Protein AF-A0A1G9GKC5-F1 (afdb_monomer)

Secondary structure (DSSP, 8-state):
-EESSSS--PPPPPTTS--BHHHHHHTTT---TTTEEEEEEEEEEE---GGGTT-EEEEEE-TTSGGGHHHHTT-B--TT-EEEEEEP---THHHHHHHHHHHHHHHHHHHHTT-

Sequence (115 aa):
MTGEVTKQRRFVLPYNQRASLADAIYSDAGIPTITGNIRKIYVLRSSQDPREFGAVTAWQLDAKNAASFTLATRFELRPDDVIFVSEQVITQWNRIISQITPGLLNSTINALARF

Structure (mmCIF, N/CA/C/O backbone):
data_AF-A0A1G9GKC5-F1
#
_entry.id   AF-A0A1G9GKC5-F1
#
loop_
_atom_site.group_PDB
_atom_site.id
_atom_site.type_symbol
_atom_site.label_atom_id
_atom_site.label_alt_id
_atom_site.label_comp_id
_atom_site.label_asym_id
_atom_site.label_entity_id
_atom_site.label_seq_id
_atom_site.pdbx_PDB_ins_code
_atom_site.Cartn_x
_atom_site.Cartn_y
_atom_site.Cartn_z
_atom_site.occupancy
_atom_site.B_iso_or_equiv
_atom_site.auth_seq_id
_atom_site.auth_comp_id
_atom_site.auth_asym_id
_atom_site.auth_atom_id
_atom_site.pdbx_PDB_model_num
ATOM 1 N N . MET A 1 1 ? 4.769 0.014 7.221 1.00 90.88 1 MET A N 1
ATOM 2 C CA . MET A 1 1 ? 5.076 -0.141 5.788 1.00 90.88 1 MET A CA 1
ATOM 3 C C . MET A 1 1 ? 6.345 -0.953 5.655 1.00 90.88 1 MET A C 1
ATOM 5 O O . MET A 1 1 ? 7.314 -0.650 6.346 1.00 90.88 1 MET A O 1
ATOM 9 N N . THR A 1 2 ? 6.322 -1.989 4.824 1.00 93.75 2 THR A N 1
ATOM 10 C CA . THR A 1 2 ? 7.450 -2.906 4.611 1.00 93.75 2 THR A CA 1
ATOM 11 C C . THR A 1 2 ? 7.460 -3.436 3.168 1.00 93.75 2 THR A C 1
ATOM 13 O O . THR A 1 2 ? 6.532 -3.163 2.401 1.00 93.75 2 THR A O 1
ATOM 16 N N . GLY A 1 3 ? 8.514 -4.161 2.791 1.00 92.50 3 GLY A N 1
ATOM 17 C CA . GLY A 1 3 ? 8.777 -4.610 1.423 1.00 92.50 3 GLY A CA 1
ATOM 18 C C . GLY A 1 3 ? 9.488 -3.548 0.581 1.00 92.50 3 GLY A C 1
ATOM 19 O O . GLY A 1 3 ? 10.262 -2.745 1.109 1.00 92.50 3 GLY A O 1
ATOM 20 N N . GLU A 1 4 ? 9.199 -3.535 -0.722 1.00 90.75 4 GLU A N 1
ATOM 21 C CA . GLU A 1 4 ? 9.794 -2.615 -1.701 1.00 90.75 4 GLU A CA 1
ATOM 22 C C . GLU A 1 4 ? 9.137 -1.231 -1.649 1.00 90.75 4 GLU A C 1
ATOM 24 O O . GLU A 1 4 ? 8.338 -0.837 -2.501 1.00 90.75 4 GLU A O 1
ATOM 29 N N . VAL A 1 5 ? 9.472 -0.488 -0.599 1.00 90.12 5 VAL A N 1
ATOM 30 C CA . VAL A 1 5 ? 9.090 0.910 -0.388 1.00 90.12 5 VAL A CA 1
ATOM 31 C C . VAL A 1 5 ? 10.339 1.748 -0.147 1.00 90.12 5 VAL A C 1
ATOM 33 O O . VAL A 1 5 ? 11.338 1.247 0.365 1.00 90.12 5 VAL A O 1
ATOM 36 N N . THR A 1 6 ? 10.281 3.041 -0.464 1.00 89.44 6 THR A N 1
ATOM 37 C CA . THR A 1 6 ? 11.444 3.935 -0.322 1.00 89.44 6 THR A CA 1
ATOM 38 C C . THR A 1 6 ? 11.950 4.014 1.123 1.00 89.44 6 THR A C 1
ATOM 40 O O . THR A 1 6 ? 13.156 4.073 1.359 1.00 89.44 6 THR A O 1
ATOM 43 N N . LYS A 1 7 ? 11.040 3.994 2.107 1.00 91.19 7 LYS A N 1
ATOM 44 C CA . LYS A 1 7 ? 11.378 3.933 3.535 1.00 91.19 7 LYS A CA 1
ATOM 45 C C . LYS A 1 7 ? 10.480 2.936 4.256 1.00 91.19 7 LYS A C 1
ATOM 47 O O . LYS A 1 7 ? 9.260 3.084 4.270 1.00 91.19 7 LYS A O 1
ATOM 52 N N . GLN A 1 8 ? 11.086 1.945 4.906 1.00 92.50 8 GLN A N 1
ATOM 53 C CA . GLN A 1 8 ? 10.361 1.010 5.765 1.00 92.50 8 GLN A CA 1
ATOM 54 C C . GLN A 1 8 ? 10.221 1.597 7.168 1.00 92.50 8 GLN A C 1
ATOM 56 O O . GLN A 1 8 ? 11.208 1.797 7.875 1.00 92.50 8 GLN A O 1
ATOM 61 N N . ARG A 1 9 ? 8.987 1.906 7.565 1.00 93.31 9 ARG A N 1
ATOM 62 C CA . ARG A 1 9 ? 8.680 2.500 8.871 1.00 93.31 9 ARG A CA 1
ATOM 63 C C . ARG A 1 9 ? 7.221 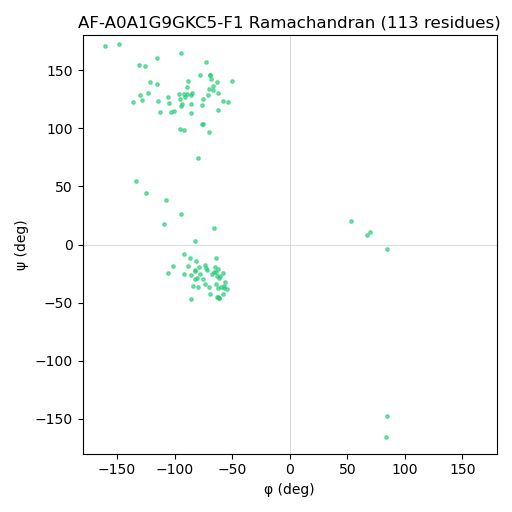2.308 9.258 1.00 93.31 9 ARG A C 1
ATOM 65 O O . ARG A 1 9 ? 6.381 1.904 8.447 1.00 93.31 9 ARG A O 1
ATOM 72 N N . ARG A 1 10 ? 6.904 2.644 10.507 1.00 92.25 10 ARG A N 1
ATOM 73 C CA . ARG A 1 10 ? 5.521 2.814 10.957 1.00 92.25 10 ARG A CA 1
ATOM 74 C C . ARG A 1 10 ? 4.936 4.087 10.341 1.00 92.25 10 ARG A C 1
ATOM 76 O O . ARG A 1 10 ? 5.540 5.153 10.459 1.00 92.25 10 ARG A O 1
ATOM 83 N N . PHE A 1 11 ? 3.766 3.954 9.723 1.00 93.81 11 PHE A N 1
ATOM 84 C CA . PHE A 1 11 ? 2.935 5.089 9.337 1.00 93.81 11 PHE A CA 1
ATOM 85 C C . PHE A 1 11 ? 2.060 5.471 10.534 1.00 93.81 11 PHE A C 1
ATOM 87 O O . PHE A 1 11 ? 1.446 4.599 11.154 1.00 93.81 11 PHE A O 1
ATOM 94 N N . VAL A 1 12 ? 2.069 6.747 10.912 1.00 93.62 12 VAL A N 1
ATOM 95 C CA . VAL A 1 12 ? 1.325 7.243 12.075 1.00 93.62 12 VAL A CA 1
ATOM 96 C C . VAL A 1 12 ? -0.013 7.773 11.587 1.00 93.62 12 VAL A C 1
ATOM 98 O O . VAL A 1 12 ? -0.048 8.703 10.787 1.00 93.62 12 VAL A O 1
ATOM 101 N N . LEU A 1 13 ? -1.105 7.180 12.070 1.00 94.38 13 LEU A N 1
ATOM 102 C CA . LEU A 1 13 ? -2.442 7.668 11.756 1.00 94.38 13 LEU A CA 1
ATOM 103 C C . LEU A 1 13 ? -2.650 9.053 12.392 1.00 94.38 13 LEU A C 1
ATOM 105 O O . LEU A 1 13 ? -2.321 9.232 13.570 1.00 94.38 13 LEU A O 1
ATOM 109 N N . PRO A 1 14 ? -3.179 10.030 11.639 1.00 94.00 14 PRO A N 1
ATOM 110 C CA . PRO A 1 14 ? -3.447 11.358 12.163 1.00 94.00 14 PRO A CA 1
ATOM 111 C C . PRO A 1 14 ? -4.585 11.309 13.190 1.00 94.00 14 PRO A C 1
ATOM 113 O O . PRO A 1 14 ? -5.558 10.569 13.048 1.00 94.00 14 PRO A O 1
ATOM 116 N N . TYR A 1 15 ? -4.469 12.107 14.250 1.00 92.06 15 TYR A N 1
ATOM 117 C CA . TYR A 1 15 ? -5.482 12.147 15.302 1.00 92.06 15 TYR A CA 1
ATOM 118 C C . TYR A 1 15 ? -6.775 12.803 14.798 1.00 92.06 15 TYR A C 1
ATOM 120 O O . TYR A 1 15 ? -6.724 13.864 14.177 1.00 92.0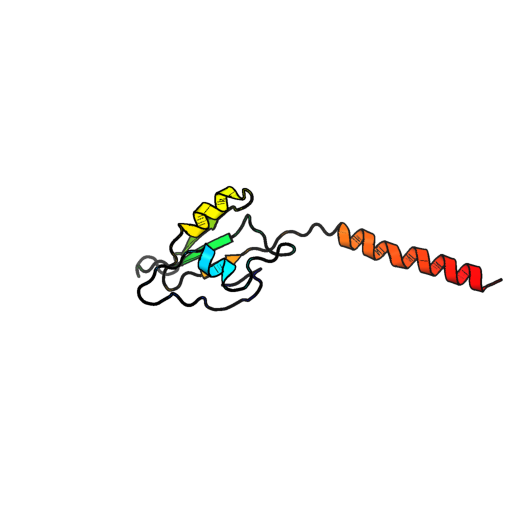6 15 TYR A O 1
ATOM 128 N N . ASN A 1 16 ? -7.930 12.188 15.082 1.00 90.44 16 ASN A N 1
ATOM 129 C CA . ASN A 1 16 ? -9.260 12.640 14.638 1.00 90.44 16 ASN A CA 1
ATOM 130 C C . ASN A 1 16 ? -9.398 12.876 13.122 1.00 90.44 16 ASN A C 1
ATOM 132 O O . ASN A 1 16 ? -10.306 13.579 12.678 1.00 90.44 16 ASN A O 1
ATOM 136 N N . GLN A 1 17 ? -8.520 12.283 12.317 1.00 92.00 17 GLN A N 1
ATOM 137 C CA . GLN A 1 17 ? -8.575 12.354 10.865 1.00 92.00 17 GLN A CA 1
ATOM 138 C C . GLN A 1 17 ? -8.440 10.950 10.291 1.00 92.00 17 GLN A C 1
ATOM 140 O O . GLN A 1 17 ? -7.871 10.049 10.907 1.00 92.00 17 GLN A O 1
ATOM 145 N N . ARG A 1 18 ? -8.985 10.764 9.094 1.00 94.06 18 ARG A N 1
ATOM 146 C CA . ARG A 1 18 ? -8.831 9.519 8.347 1.00 94.06 18 ARG A CA 1
ATOM 147 C C . ARG A 1 18 ? -7.563 9.615 7.517 1.00 94.06 18 ARG A C 1
ATOM 149 O O . ARG A 1 18 ? -7.291 10.669 6.950 1.00 94.06 18 ARG A O 1
ATOM 156 N N . ALA A 1 19 ? -6.824 8.517 7.434 1.00 96.69 19 ALA A N 1
ATOM 157 C CA . ALA A 1 19 ? -5.736 8.375 6.481 1.00 96.69 19 ALA A CA 1
ATOM 158 C C . ALA A 1 19 ? -6.076 7.276 5.484 1.00 96.69 19 ALA A C 1
ATOM 160 O O . ALA A 1 19 ? -6.592 6.216 5.846 1.00 96.69 19 ALA A O 1
ATOM 161 N N . SER A 1 20 ? -5.777 7.545 4.226 1.00 97.38 20 SER A N 1
ATOM 162 C CA . SER A 1 20 ? -5.944 6.612 3.130 1.00 97.38 20 SER A CA 1
ATOM 163 C C . SER A 1 20 ? -4.654 5.839 2.847 1.00 97.38 20 SER A C 1
ATOM 165 O O . SER A 1 20 ? -3.559 6.222 3.269 1.00 97.38 20 SER A O 1
ATOM 167 N N . LEU A 1 21 ? -4.765 4.750 2.085 1.00 96.62 21 LEU A N 1
ATOM 168 C CA . LEU A 1 21 ? -3.603 4.029 1.563 1.00 96.62 21 LEU A CA 1
ATOM 169 C C . LEU A 1 21 ? -2.696 4.953 0.732 1.00 96.62 21 LEU A C 1
ATOM 171 O O . LEU A 1 21 ? -1.474 4.823 0.793 1.00 96.62 21 LEU A O 1
ATOM 175 N N . ALA A 1 22 ? -3.275 5.898 -0.015 1.00 95.62 22 ALA A N 1
ATOM 176 C CA . ALA A 1 22 ? -2.505 6.887 -0.763 1.00 95.62 22 ALA A CA 1
ATOM 177 C C . ALA A 1 22 ? -1.667 7.778 0.167 1.00 95.62 22 ALA A C 1
ATOM 179 O O . ALA A 1 22 ? -0.475 7.950 -0.088 1.00 95.62 22 ALA A O 1
ATOM 180 N N . ASP A 1 23 ? -2.247 8.275 1.264 1.00 95.81 23 ASP A N 1
ATOM 181 C CA . ASP A 1 23 ? -1.530 9.129 2.223 1.00 95.81 23 ASP A CA 1
ATOM 182 C C . ASP A 1 23 ? -0.297 8.418 2.787 1.00 95.81 23 ASP A C 1
ATOM 184 O O . ASP A 1 23 ? 0.783 9.001 2.853 1.00 95.81 23 ASP A O 1
ATOM 188 N N . ALA A 1 24 ? -0.435 7.133 3.121 1.00 95.06 24 ALA A N 1
ATOM 189 C CA . ALA A 1 24 ? 0.679 6.337 3.620 1.00 95.06 24 ALA A CA 1
ATOM 190 C C . ALA A 1 24 ? 1.743 6.047 2.558 1.00 95.06 24 ALA A C 1
ATOM 192 O O . ALA A 1 24 ? 2.931 6.127 2.845 1.00 95.06 24 ALA A O 1
ATOM 193 N N . ILE A 1 25 ? 1.357 5.712 1.324 1.00 93.12 25 ILE A N 1
ATOM 194 C CA . ILE A 1 25 ? 2.334 5.445 0.258 1.00 93.12 25 ILE A CA 1
ATOM 195 C C . ILE A 1 25 ? 3.145 6.706 -0.053 1.00 93.12 25 ILE A C 1
ATOM 197 O O . ILE A 1 25 ? 4.370 6.643 -0.180 1.00 93.12 25 ILE A O 1
ATOM 201 N N . TYR A 1 26 ? 2.477 7.851 -0.175 1.00 91.88 26 TYR A N 1
ATOM 202 C CA . TYR A 1 26 ? 3.114 9.083 -0.627 1.00 91.88 26 TYR A CA 1
ATOM 203 C C . TYR A 1 26 ? 3.766 9.898 0.496 1.00 91.88 26 TYR A C 1
ATOM 205 O O . TYR A 1 26 ? 4.577 10.771 0.185 1.00 91.88 26 TYR A O 1
ATOM 213 N N . SER A 1 27 ? 3.525 9.583 1.778 1.00 90.81 27 SER A N 1
ATOM 214 C CA . SER A 1 27 ? 4.203 10.252 2.902 1.00 90.81 27 SER A CA 1
ATOM 215 C C . SER A 1 27 ? 5.724 10.091 2.882 1.00 90.81 27 SER A C 1
ATOM 217 O O . SER A 1 27 ? 6.440 10.949 3.393 1.00 90.81 27 SER A O 1
ATOM 219 N N . ASP A 1 28 ? 6.230 9.009 2.283 1.00 82.75 28 ASP A N 1
ATOM 220 C CA . ASP A 1 28 ? 7.657 8.677 2.239 1.00 82.75 28 ASP A CA 1
ATOM 221 C C . ASP A 1 28 ? 8.169 8.469 0.802 1.00 82.75 28 ASP A C 1
ATOM 223 O O . ASP A 1 28 ? 8.936 7.548 0.533 1.00 82.75 28 ASP A O 1
ATOM 227 N N . ALA A 1 29 ? 7.772 9.354 -0.118 1.00 86.81 29 ALA A N 1
ATOM 228 C CA . ALA A 1 29 ? 8.219 9.396 -1.520 1.00 86.81 29 ALA A CA 1
ATOM 229 C C . ALA A 1 29 ? 7.726 8.252 -2.432 1.00 86.81 29 ALA A C 1
ATOM 231 O O . ALA A 1 29 ? 8.157 8.156 -3.580 1.00 86.81 29 ALA A O 1
ATOM 232 N N . GLY A 1 30 ? 6.776 7.432 -1.977 1.00 90.88 30 GLY A N 1
ATOM 233 C CA . GLY A 1 30 ? 6.114 6.440 -2.820 1.00 90.88 30 GLY A CA 1
ATOM 234 C C . GLY A 1 30 ? 6.868 5.120 -2.979 1.00 90.88 30 GLY A C 1
ATOM 235 O O . GLY A 1 30 ? 7.795 4.781 -2.234 1.00 90.88 30 GLY A O 1
ATOM 236 N N . ILE A 1 31 ? 6.415 4.351 -3.971 1.00 92.31 31 ILE A N 1
ATOM 237 C CA . ILE A 1 31 ? 6.963 3.042 -4.332 1.00 92.31 31 ILE A CA 1
ATOM 238 C C . ILE A 1 31 ? 8.086 3.240 -5.361 1.00 92.31 31 ILE A C 1
ATOM 240 O O . ILE A 1 31 ? 7.848 3.904 -6.373 1.00 92.31 31 ILE A O 1
ATOM 244 N N . PRO A 1 32 ? 9.280 2.654 -5.158 1.00 91.00 32 PRO A N 1
ATOM 245 C CA . PRO A 1 32 ? 10.357 2.714 -6.137 1.00 91.00 32 PRO A CA 1
ATOM 246 C C . PRO A 1 32 ? 9.925 2.131 -7.489 1.00 91.00 32 PRO A C 1
ATOM 248 O O . PRO A 1 32 ? 9.554 0.964 -7.575 1.00 91.00 32 PRO A O 1
ATOM 251 N N . THR A 1 33 ? 10.036 2.909 -8.567 1.00 86.19 33 THR A N 1
ATOM 252 C CA . THR A 1 33 ? 9.596 2.498 -9.917 1.00 86.19 33 THR A CA 1
ATOM 253 C C . THR A 1 33 ? 10.368 1.295 -10.474 1.00 86.19 33 THR A C 1
ATOM 255 O O . THR A 1 33 ? 9.862 0.566 -11.325 1.00 86.19 33 THR A O 1
ATOM 258 N N . ILE A 1 34 ? 11.615 1.101 -10.029 1.00 86.00 34 ILE A N 1
ATOM 259 C CA . ILE A 1 34 ? 12.511 0.059 -10.552 1.00 86.00 34 ILE A CA 1
ATOM 260 C C . ILE A 1 34 ? 12.275 -1.279 -9.844 1.00 86.00 34 ILE A C 1
ATOM 262 O O . ILE A 1 34 ? 12.195 -2.312 -10.509 1.00 86.00 34 ILE A O 1
ATOM 266 N N . THR A 1 35 ? 12.193 -1.264 -8.512 1.00 88.94 35 THR A N 1
ATOM 267 C CA . THR A 1 35 ? 12.181 -2.482 -7.688 1.00 88.94 35 THR A CA 1
ATOM 268 C C . THR A 1 35 ? 10.806 -2.816 -7.118 1.00 88.94 35 THR A C 1
ATOM 270 O O . THR A 1 35 ? 10.542 -3.983 -6.857 1.00 88.94 35 THR A O 1
ATOM 273 N N . GLY A 1 36 ? 9.907 -1.842 -6.963 1.00 91.69 36 GLY A N 1
ATOM 274 C CA . GLY A 1 36 ? 8.583 -2.047 -6.382 1.00 91.69 36 GLY A CA 1
ATOM 275 C C . GLY A 1 36 ? 7.525 -2.431 -7.412 1.00 91.69 36 GLY A C 1
ATOM 276 O O . GLY A 1 36 ? 7.410 -1.829 -8.478 1.00 91.69 36 GLY A O 1
ATOM 277 N N . ASN A 1 37 ? 6.705 -3.430 -7.085 1.00 94.38 37 ASN A N 1
ATOM 278 C CA . ASN A 1 37 ? 5.649 -3.918 -7.965 1.00 94.38 37 ASN A CA 1
ATOM 279 C C . ASN A 1 37 ? 4.297 -3.270 -7.647 1.00 94.38 37 ASN A C 1
ATOM 281 O O . ASN A 1 37 ? 3.554 -3.727 -6.776 1.00 94.38 37 ASN A O 1
ATOM 285 N N . ILE A 1 38 ? 3.921 -2.259 -8.432 1.00 93.94 38 ILE A N 1
ATOM 286 C CA . ILE A 1 38 ? 2.644 -1.540 -8.281 1.00 93.94 38 ILE A CA 1
ATOM 287 C C . ILE A 1 38 ? 1.394 -2.410 -8.524 1.00 93.94 38 ILE A C 1
ATOM 289 O O . ILE A 1 38 ? 0.283 -1.995 -8.209 1.00 93.94 38 ILE A O 1
ATOM 293 N N . ARG A 1 39 ? 1.543 -3.626 -9.069 1.00 94.94 39 ARG A N 1
ATOM 294 C CA . ARG A 1 39 ? 0.436 -4.590 -9.249 1.00 94.94 39 ARG A CA 1
ATOM 295 C C . ARG A 1 39 ? 0.128 -5.367 -7.964 1.00 94.94 39 ARG A C 1
ATOM 297 O O . ARG A 1 39 ? -0.876 -6.073 -7.895 1.00 94.94 39 ARG A O 1
ATOM 304 N N . LYS A 1 40 ? 1.038 -5.313 -6.990 1.00 95.94 40 LYS A N 1
ATOM 305 C CA . LYS A 1 40 ? 1.085 -6.164 -5.797 1.00 95.94 40 LYS A CA 1
ATOM 306 C C . LYS A 1 40 ? 1.321 -5.318 -4.542 1.00 95.94 40 LYS A C 1
ATOM 308 O O . LYS A 1 40 ? 2.271 -5.538 -3.787 1.00 95.94 40 LYS A O 1
ATOM 313 N N . ILE A 1 41 ? 0.449 -4.333 -4.356 1.00 96.69 41 ILE A N 1
ATOM 314 C CA . ILE A 1 41 ? 0.373 -3.523 -3.142 1.00 96.69 41 ILE A CA 1
ATOM 315 C C . ILE A 1 41 ? -0.694 -4.154 -2.253 1.00 96.69 41 ILE A C 1
ATOM 317 O O . ILE A 1 41 ? -1.824 -4.336 -2.700 1.00 96.69 41 ILE A O 1
ATOM 321 N N . TYR A 1 42 ? -0.350 -4.482 -1.014 1.00 97.88 42 TYR A N 1
ATOM 322 C CA . TYR A 1 42 ? -1.253 -5.130 -0.073 1.00 97.88 42 TYR A CA 1
ATOM 323 C C . TYR A 1 42 ? -1.439 -4.291 1.178 1.00 97.88 42 TYR A C 1
ATOM 325 O O . TYR A 1 42 ? -0.477 -3.754 1.728 1.00 97.88 42 TYR A O 1
ATOM 333 N N . VAL A 1 43 ? -2.676 -4.257 1.661 1.00 97.94 43 VAL A N 1
ATOM 334 C CA . VAL A 1 43 ? -2.974 -3.942 3.056 1.00 97.94 43 VAL A CA 1
ATOM 335 C C . VAL A 1 43 ? -3.342 -5.245 3.743 1.00 97.94 43 VAL A C 1
ATOM 337 O O . VAL A 1 43 ? -4.264 -5.935 3.313 1.00 97.94 43 VAL A O 1
ATOM 340 N N . LEU A 1 44 ? -2.599 -5.594 4.783 1.00 97.62 44 LEU A N 1
ATOM 341 C CA . LEU A 1 44 ? -2.823 -6.773 5.604 1.00 97.62 44 LEU A CA 1
ATOM 342 C C . LEU A 1 44 ? -3.413 -6.316 6.935 1.00 97.62 44 LEU A C 1
ATOM 344 O O . LEU A 1 44 ? -2.832 -5.457 7.598 1.00 97.62 44 LEU A O 1
ATOM 348 N N . ARG A 1 45 ? -4.546 -6.895 7.330 1.00 96.94 45 ARG A N 1
ATOM 349 C CA . ARG A 1 45 ? -5.199 -6.614 8.614 1.00 96.94 45 ARG A CA 1
ATOM 350 C C . ARG A 1 45 ? -5.474 -7.914 9.334 1.00 96.94 45 ARG A C 1
ATOM 352 O O . ARG A 1 45 ? -6.139 -8.794 8.782 1.00 96.94 45 ARG A O 1
ATOM 359 N N . SER A 1 46 ? -4.974 -8.024 10.556 1.00 95.00 46 SER A N 1
ATOM 360 C CA . SER A 1 46 ? -5.312 -9.133 11.441 1.00 95.00 46 SER A CA 1
ATOM 361 C C . SER A 1 46 ? -6.769 -9.038 11.885 1.00 95.00 46 SER A C 1
ATOM 363 O O . SER A 1 46 ? -7.298 -7.940 12.091 1.00 95.00 46 SER A O 1
ATOM 365 N N . SER A 1 47 ? -7.416 -10.188 12.055 1.00 93.00 47 SER A N 1
ATOM 366 C CA . SER A 1 47 ? -8.719 -10.235 12.711 1.00 93.00 47 SER A CA 1
ATOM 367 C C . SER A 1 47 ? -8.587 -9.770 14.163 1.00 93.00 47 SER A C 1
ATOM 369 O O . SER A 1 47 ? -7.601 -10.068 14.839 1.00 93.00 47 SER A O 1
ATOM 371 N N . GLN A 1 48 ? -9.573 -9.002 14.624 1.00 89.31 48 GLN A N 1
ATOM 372 C CA . GLN A 1 48 ? -9.685 -8.591 16.026 1.00 89.31 48 GLN A CA 1
ATOM 373 C C . GLN A 1 48 ? -10.546 -9.568 16.835 1.00 89.31 48 GLN A C 1
ATOM 375 O O . GLN A 1 48 ? -10.619 -9.441 18.055 1.00 89.31 48 GLN A O 1
ATOM 380 N N . ASP A 1 49 ? -11.205 -10.528 16.176 1.00 91.31 49 ASP A N 1
ATOM 381 C CA . ASP A 1 49 ? -11.981 -11.561 16.854 1.00 91.31 49 ASP A CA 1
ATOM 382 C C . ASP A 1 49 ? -11.025 -12.604 17.461 1.00 91.31 49 ASP A C 1
ATOM 384 O O . ASP A 1 49 ? -10.291 -13.262 16.717 1.00 91.31 49 ASP A O 1
ATOM 388 N N . PRO A 1 50 ? -11.033 -12.815 18.791 1.00 88.00 50 PRO A N 1
ATOM 389 C CA . PRO A 1 50 ? -10.194 -13.826 19.433 1.00 88.00 50 PRO A CA 1
ATOM 390 C C . PRO A 1 50 ? -10.423 -15.250 18.906 1.00 88.00 50 PRO A C 1
ATOM 392 O O . PRO A 1 50 ? -9.533 -16.092 19.007 1.00 88.00 50 PRO A O 1
ATOM 395 N N . ARG A 1 51 ? -11.604 -15.535 18.342 1.00 92.19 51 ARG A N 1
ATOM 396 C CA . ARG A 1 51 ? -11.944 -16.839 17.750 1.00 92.19 51 ARG A CA 1
ATOM 397 C C . ARG A 1 51 ? -11.236 -17.082 16.418 1.00 92.19 51 ARG A C 1
ATOM 399 O O . ARG A 1 51 ? -11.096 -18.228 16.007 1.00 92.19 51 ARG A O 1
ATOM 406 N N . GLU A 1 52 ? -10.777 -16.020 15.765 1.00 90.06 52 GLU A N 1
ATOM 407 C CA . GLU A 1 52 ? -10.062 -16.043 14.489 1.00 90.06 52 GLU A CA 1
ATOM 408 C C . GLU A 1 52 ? -8.575 -15.723 14.687 1.00 90.06 52 GLU A C 1
ATOM 410 O O . GLU A 1 52 ? -7.955 -15.011 13.893 1.00 90.06 52 GLU A O 1
ATOM 415 N N . PHE A 1 53 ? -7.987 -16.217 15.779 1.00 87.19 53 PHE A N 1
ATOM 416 C CA . PHE A 1 53 ? -6.591 -15.949 16.099 1.00 87.19 53 PHE A CA 1
ATOM 417 C C . PHE A 1 53 ? -5.664 -16.314 14.926 1.00 87.19 53 PHE A C 1
ATOM 419 O O . PHE A 1 53 ? -5.646 -17.450 14.452 1.00 87.19 53 PHE A O 1
ATOM 426 N N . GLY A 1 54 ? -4.891 -15.330 14.459 1.00 88.38 54 GLY A N 1
ATOM 427 C CA . GLY A 1 54 ? -3.975 -15.473 13.325 1.00 88.38 54 GLY A CA 1
ATOM 428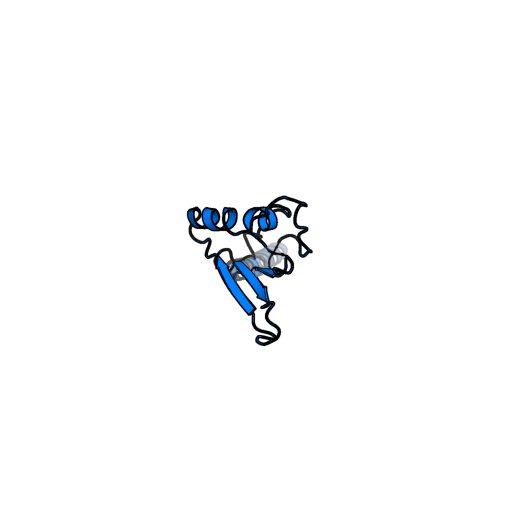 C C . GLY A 1 54 ? -4.610 -15.291 11.942 1.00 88.38 54 GLY A C 1
ATOM 429 O O . GLY A 1 54 ? -3.880 -15.279 10.951 1.00 88.38 54 GLY A O 1
ATOM 430 N N . ALA A 1 55 ? -5.929 -15.104 11.839 1.00 94.31 55 ALA A N 1
ATOM 431 C CA . ALA A 1 55 ? -6.567 -14.788 10.568 1.00 94.31 55 ALA A CA 1
ATOM 432 C C . ALA A 1 55 ? -6.142 -13.396 10.080 1.00 94.31 55 ALA A C 1
ATOM 434 O O . ALA A 1 55 ? -6.110 -12.424 10.841 1.00 94.31 55 ALA A O 1
ATOM 435 N N . VAL A 1 56 ? -5.834 -13.298 8.787 1.00 95.56 56 VAL A N 1
ATOM 436 C CA . VAL A 1 56 ? -5.425 -12.054 8.131 1.00 95.56 56 VAL A CA 1
ATOM 437 C C . VAL A 1 56 ? -6.257 -11.865 6.877 1.00 95.56 56 VAL A C 1
ATOM 439 O O . VAL A 1 56 ? -6.318 -12.742 6.018 1.00 95.56 56 VAL A O 1
ATOM 442 N N . THR A 1 57 ? -6.863 -10.689 6.746 1.00 97.00 57 THR A N 1
ATOM 443 C CA . THR A 1 57 ? -7.443 -10.252 5.478 1.00 97.00 57 THR A CA 1
ATOM 444 C C . THR A 1 57 ? -6.401 -9.455 4.705 1.00 97.00 57 THR A C 1
ATOM 446 O O . THR A 1 57 ? -5.799 -8.527 5.247 1.00 97.00 57 THR A O 1
ATOM 449 N N . ALA A 1 58 ? -6.196 -9.811 3.437 1.00 97.31 58 ALA A N 1
ATOM 450 C CA . ALA A 1 58 ? -5.297 -9.110 2.531 1.00 97.31 58 ALA A CA 1
ATOM 451 C C . ALA A 1 58 ? -6.102 -8.427 1.417 1.00 97.31 58 ALA A C 1
ATOM 453 O O . ALA A 1 58 ? -6.697 -9.101 0.577 1.00 97.31 58 ALA A O 1
ATOM 454 N N . TRP A 1 59 ? -6.100 -7.093 1.381 1.00 97.81 59 TRP A N 1
ATOM 455 C CA . TRP A 1 59 ? -6.628 -6.335 0.242 1.00 97.81 59 TRP A CA 1
ATOM 456 C C . TRP A 1 59 ? -5.494 -6.015 -0.714 1.00 97.81 59 TRP A C 1
ATOM 458 O O . TRP A 1 59 ? -4.534 -5.346 -0.333 1.00 97.81 59 TRP A O 1
ATOM 468 N N . GLN A 1 60 ? -5.619 -6.476 -1.954 1.00 97.62 60 GLN A N 1
ATOM 469 C CA . GLN A 1 60 ? -4.663 -6.183 -3.011 1.00 97.62 60 GLN A CA 1
ATOM 470 C C . GLN A 1 60 ? -5.144 -5.004 -3.856 1.00 97.62 60 GLN A C 1
ATOM 472 O O . GLN A 1 60 ? -6.256 -5.012 -4.382 1.00 97.62 60 GLN A O 1
ATOM 477 N N . LEU A 1 61 ? -4.262 -4.030 -4.055 1.00 96.88 61 LEU A N 1
ATOM 478 C CA . LEU A 1 61 ? -4.391 -3.005 -5.076 1.00 96.88 61 LEU A CA 1
ATOM 479 C C . LEU A 1 61 ? -3.505 -3.367 -6.278 1.00 96.88 61 LEU A C 1
ATOM 481 O O . LEU A 1 61 ? -2.276 -3.374 -6.177 1.00 96.88 61 LEU A O 1
ATOM 485 N N . ASP A 1 62 ? -4.135 -3.635 -7.426 1.00 96.12 62 ASP A N 1
ATOM 486 C CA . ASP A 1 62 ? -3.453 -3.697 -8.724 1.00 96.12 62 ASP A CA 1
ATOM 487 C C . ASP A 1 62 ? -3.504 -2.316 -9.391 1.00 96.12 62 ASP A C 1
ATOM 489 O O . ASP A 1 62 ? -4.504 -1.925 -10.004 1.00 96.12 62 ASP A O 1
ATOM 493 N N . ALA A 1 63 ? -2.406 -1.570 -9.264 1.00 92.88 63 ALA A N 1
ATOM 494 C CA . ALA A 1 63 ? -2.265 -0.232 -9.820 1.00 92.88 63 ALA A CA 1
ATOM 495 C C . ALA A 1 63 ? -1.591 -0.205 -11.205 1.00 92.88 63 ALA A C 1
ATOM 497 O O . ALA A 1 63 ? -1.009 0.806 -11.592 1.00 92.88 63 ALA A O 1
ATOM 498 N N . LYS A 1 64 ? -1.682 -1.290 -11.995 1.00 92.44 64 LYS A N 1
ATOM 499 C CA . LYS A 1 64 ? -1.235 -1.282 -13.407 1.00 92.44 64 LYS A CA 1
ATOM 500 C C . LYS A 1 64 ? -1.937 -0.201 -14.226 1.00 92.44 64 LYS A C 1
ATOM 502 O O . LYS A 1 64 ? -1.335 0.387 -15.118 1.00 92.44 64 LYS A O 1
ATOM 507 N N . ASN A 1 65 ? -3.222 0.019 -13.950 1.00 92.50 65 ASN A N 1
ATOM 508 C CA . ASN A 1 65 ? -3.966 1.142 -14.494 1.00 92.50 65 ASN A CA 1
ATOM 509 C C . ASN A 1 65 ? -3.845 2.320 -13.524 1.00 92.50 65 ASN A C 1
ATOM 511 O O . ASN A 1 65 ? -4.183 2.185 -12.349 1.00 92.50 65 ASN A O 1
ATOM 515 N N . ALA A 1 66 ? -3.424 3.481 -14.026 1.00 89.94 66 ALA A N 1
ATOM 516 C CA . ALA A 1 66 ? -3.317 4.694 -13.224 1.00 89.94 66 ALA A CA 1
ATOM 517 C C . ALA A 1 66 ? -4.649 5.074 -12.548 1.00 89.94 66 ALA A C 1
ATOM 519 O O . ALA A 1 66 ? -4.655 5.561 -11.421 1.00 89.94 66 ALA A O 1
ATOM 520 N N . ALA A 1 67 ? -5.788 4.779 -13.185 1.00 94.00 67 ALA A N 1
ATOM 521 C CA . ALA A 1 67 ? -7.105 5.008 -12.599 1.00 94.00 67 ALA A CA 1
ATOM 522 C C . ALA A 1 67 ? -7.332 4.198 -11.310 1.00 94.00 67 ALA A C 1
ATOM 524 O O . ALA A 1 67 ? -8.036 4.667 -10.416 1.00 94.00 67 ALA A O 1
ATOM 525 N N . SER A 1 68 ? -6.702 3.028 -11.155 1.00 93.38 68 SER A N 1
ATOM 526 C CA . SER A 1 68 ? -6.811 2.216 -9.938 1.00 93.38 68 SER A CA 1
ATOM 527 C C . SER A 1 68 ? -6.225 2.913 -8.709 1.00 93.38 68 SER A C 1
ATOM 529 O O . SER A 1 68 ? -6.660 2.624 -7.599 1.00 93.38 68 SER A O 1
ATOM 531 N N . PHE A 1 69 ? -5.303 3.875 -8.860 1.00 92.88 69 PHE A N 1
ATOM 532 C CA . PHE A 1 69 ? -4.809 4.656 -7.716 1.00 92.88 69 PHE A CA 1
ATOM 533 C C . PHE A 1 69 ? -5.916 5.468 -7.033 1.00 92.88 69 PHE A C 1
ATOM 535 O O . PHE A 1 69 ? -5.809 5.764 -5.846 1.00 92.88 69 PHE A O 1
ATOM 542 N N . THR A 1 70 ? -7.027 5.745 -7.722 1.00 95.69 70 THR A N 1
ATOM 543 C CA . THR A 1 70 ? -8.209 6.345 -7.083 1.00 95.69 70 THR A CA 1
ATOM 544 C C . THR A 1 70 ? -8.851 5.432 -6.031 1.00 95.69 70 THR A C 1
ATOM 546 O O . THR A 1 70 ? -9.562 5.918 -5.158 1.00 95.69 70 THR A O 1
ATOM 549 N N . LEU A 1 71 ? -8.589 4.120 -6.056 1.00 96.19 71 LEU A N 1
ATOM 550 C CA . LEU A 1 71 ? -8.983 3.209 -4.978 1.00 96.19 71 LEU A CA 1
ATOM 551 C C . LEU A 1 71 ? -8.101 3.401 -3.741 1.00 96.19 71 LEU A C 1
ATOM 553 O O . LEU A 1 71 ? -8.598 3.310 -2.622 1.00 96.19 71 LEU A O 1
ATOM 557 N N . ALA A 1 72 ? -6.816 3.727 -3.923 1.00 95.94 72 ALA A N 1
ATOM 558 C CA . ALA A 1 72 ? -5.896 3.978 -2.815 1.00 95.94 72 ALA A CA 1
ATOM 559 C C . ALA A 1 72 ? -6.305 5.208 -1.994 1.00 95.94 72 ALA A C 1
ATOM 561 O O . ALA A 1 72 ? -6.150 5.204 -0.778 1.00 95.94 72 ALA A O 1
ATOM 562 N N . THR A 1 73 ? -6.870 6.235 -2.637 1.00 95.94 73 THR A N 1
ATOM 563 C CA . THR A 1 73 ? -7.357 7.444 -1.947 1.00 95.94 73 THR A CA 1
ATOM 564 C C . THR A 1 73 ? -8.652 7.206 -1.168 1.00 95.94 73 THR A C 1
ATOM 566 O O . THR A 1 73 ? -9.003 7.990 -0.293 1.00 95.94 73 THR A O 1
ATOM 569 N N . ARG A 1 74 ? -9.372 6.118 -1.472 1.00 96.12 74 ARG A N 1
ATOM 570 C CA . ARG A 1 74 ? -10.638 5.740 -0.823 1.00 96.12 74 ARG A CA 1
ATOM 571 C C . ARG A 1 74 ? -10.473 4.631 0.210 1.00 96.12 74 ARG A C 1
ATOM 573 O O . ARG A 1 74 ? -11.362 4.433 1.033 1.00 96.12 74 ARG A O 1
ATOM 580 N N . PHE A 1 75 ? -9.371 3.887 0.153 1.00 97.44 75 PHE A N 1
ATOM 581 C CA . PHE A 1 75 ? -9.086 2.826 1.106 1.00 97.44 75 PHE A CA 1
ATOM 582 C C . PHE A 1 75 ? -8.613 3.437 2.425 1.00 97.44 75 PHE A C 1
ATOM 584 O O . PHE A 1 75 ? -7.470 3.872 2.531 1.00 97.44 75 PHE A O 1
ATOM 591 N N . GLU A 1 76 ? -9.492 3.466 3.421 1.00 97.44 76 GLU A N 1
ATOM 592 C CA . GLU A 1 76 ? -9.185 3.965 4.762 1.00 97.44 76 GLU A CA 1
ATOM 593 C C . GLU A 1 76 ? -8.346 2.951 5.551 1.00 97.44 76 GLU A C 1
ATOM 595 O O . GLU A 1 76 ? -8.721 1.781 5.709 1.00 97.44 76 GLU A O 1
ATOM 600 N N . LEU A 1 77 ? -7.204 3.418 6.053 1.00 97.25 77 LEU A N 1
ATOM 601 C CA . LEU A 1 77 ? -6.318 2.644 6.909 1.00 97.25 77 LEU A CA 1
ATOM 602 C C . LEU A 1 77 ? -6.861 2.583 8.333 1.00 97.25 77 LEU A C 1
ATOM 604 O O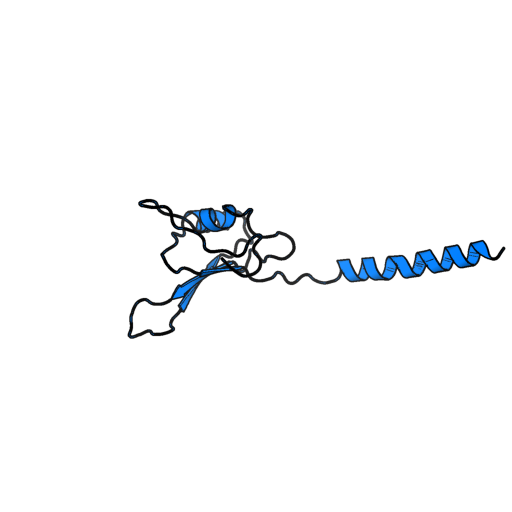 . LEU A 1 77 ? -7.444 3.538 8.848 1.00 97.25 77 LEU A O 1
ATOM 608 N N . ARG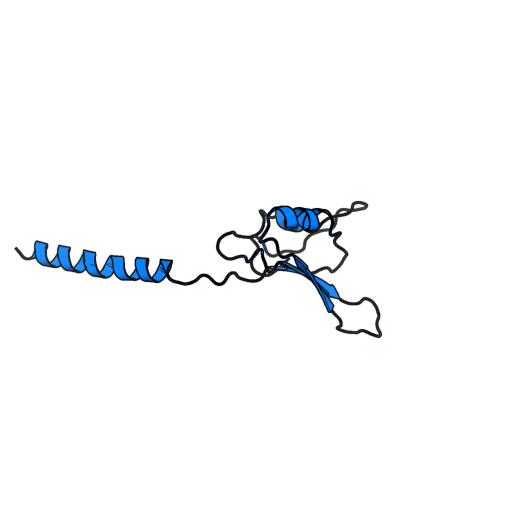 A 1 78 ? -6.623 1.450 8.985 1.00 95.81 78 ARG A N 1
ATOM 609 C CA . ARG A 1 78 ? -6.967 1.206 10.385 1.00 95.81 78 ARG A CA 1
ATOM 610 C C . ARG A 1 78 ? -5.705 1.009 11.222 1.00 95.81 78 ARG A C 1
ATOM 612 O O . ARG A 1 78 ? -4.640 0.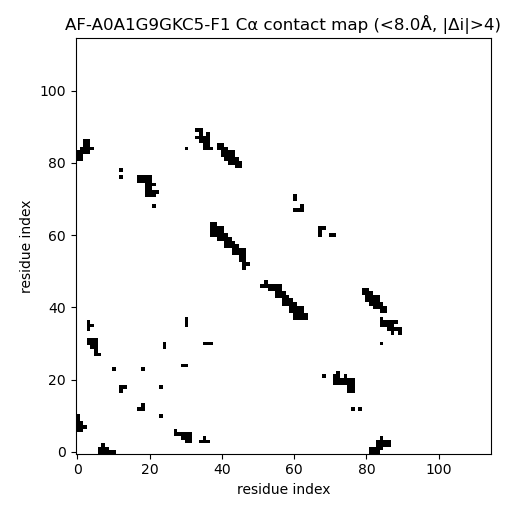722 10.669 1.00 95.81 78 ARG A O 1
ATOM 619 N N . PRO A 1 79 ? -5.804 1.171 12.553 1.00 94.00 79 PRO A N 1
ATOM 620 C CA . PRO A 1 79 ? -4.730 0.767 13.447 1.00 94.00 79 PRO A CA 1
ATOM 621 C C . PRO A 1 79 ? -4.290 -0.669 13.149 1.00 94.00 79 PRO A C 1
ATOM 623 O O . PRO A 1 79 ? -5.120 -1.520 12.835 1.00 94.00 79 PRO A O 1
ATOM 626 N N . ASP A 1 80 ? -2.980 -0.890 13.224 1.00 93.88 80 ASP A N 1
ATOM 627 C CA . ASP A 1 80 ? -2.315 -2.182 13.010 1.00 93.88 80 ASP A CA 1
ATOM 628 C C . ASP A 1 80 ? -2.368 -2.742 11.578 1.00 93.88 80 ASP A C 1
ATOM 630 O O . ASP A 1 80 ? -1.880 -3.843 11.325 1.00 93.88 80 ASP A O 1
ATOM 634 N N . ASP A 1 81 ? -2.851 -1.957 10.609 1.00 96.81 81 ASP A N 1
ATOM 635 C CA . ASP A 1 81 ? -2.704 -2.298 9.196 1.00 96.81 81 ASP A CA 1
ATOM 636 C C . ASP A 1 81 ? -1.224 -2.355 8.791 1.00 96.81 81 ASP A C 1
ATOM 638 O O . ASP A 1 81 ? -0.443 -1.414 8.986 1.00 96.81 81 ASP A O 1
ATOM 642 N N . VAL A 1 82 ? -0.845 -3.448 8.131 1.00 96.50 82 VAL A N 1
ATOM 643 C CA . VAL A 1 82 ? 0.477 -3.607 7.528 1.00 96.50 82 VAL A CA 1
ATOM 644 C C . VAL A 1 82 ? 0.370 -3.395 6.029 1.00 96.50 82 VAL A C 1
ATOM 646 O O . VAL A 1 82 ? -0.220 -4.188 5.302 1.00 96.50 82 VAL A O 1
ATOM 649 N N . ILE A 1 83 ? 0.994 -2.322 5.552 1.00 96.94 83 ILE A N 1
ATOM 650 C CA . ILE A 1 83 ? 1.165 -2.080 4.119 1.00 96.94 83 ILE A CA 1
ATOM 651 C C . ILE A 1 83 ? 2.421 -2.817 3.653 1.00 96.94 83 ILE A C 1
ATOM 653 O O . ILE A 1 83 ? 3.519 -2.533 4.151 1.00 96.94 83 ILE A O 1
ATOM 657 N N . PHE A 1 84 ? 2.251 -3.726 2.696 1.00 96.94 84 PHE A N 1
ATOM 658 C CA . PHE A 1 84 ? 3.317 -4.508 2.079 1.00 96.94 84 PHE A CA 1
ATOM 659 C C . PHE A 1 84 ? 3.326 -4.298 0.565 1.00 96.94 84 PHE A C 1
ATOM 661 O O . PHE A 1 84 ? 2.296 -4.431 -0.095 1.00 96.94 84 PHE A O 1
ATOM 668 N N . VAL A 1 85 ? 4.497 -4.002 0.006 1.00 96.12 85 VAL A N 1
ATOM 669 C CA . VAL A 1 85 ? 4.695 -3.896 -1.445 1.00 96.12 85 VAL A CA 1
ATOM 670 C C . VAL A 1 85 ? 5.638 -5.002 -1.889 1.00 96.12 85 VAL A C 1
ATOM 672 O O . VAL A 1 85 ? 6.751 -5.118 -1.376 1.00 96.12 85 VAL A O 1
ATOM 675 N N . SER A 1 86 ? 5.184 -5.830 -2.830 1.00 94.38 86 SER A N 1
ATOM 676 C CA . SER A 1 86 ? 6.019 -6.905 -3.374 1.00 94.38 86 SER A CA 1
ATOM 677 C C . SER A 1 86 ? 7.111 -6.374 -4.296 1.00 94.38 86 SER A C 1
ATOM 679 O O . SER A 1 86 ? 6.958 -5.329 -4.930 1.00 94.38 86 SER A O 1
ATOM 681 N N . GLU A 1 87 ? 8.165 -7.167 -4.454 1.00 91.06 87 GLU A N 1
ATOM 682 C CA . GLU A 1 87 ? 9.208 -6.915 -5.439 1.00 91.06 87 GLU A CA 1
ATOM 683 C C . GLU A 1 87 ? 8.738 -7.098 -6.886 1.00 91.06 87 GLU A C 1
ATOM 685 O O . GLU A 1 87 ? 7.872 -7.921 -7.225 1.00 91.06 87 GLU A O 1
ATOM 690 N N . GLN A 1 88 ? 9.302 -6.271 -7.761 1.00 88.06 88 GLN A N 1
ATOM 691 C CA . GLN A 1 88 ? 9.164 -6.366 -9.200 1.00 88.06 88 GLN A CA 1
ATOM 692 C C . GLN A 1 88 ? 10.201 -7.348 -9.730 1.00 88.06 88 GLN A C 1
ATOM 694 O O . GLN A 1 88 ? 11.391 -7.239 -9.442 1.00 88.06 88 GLN A O 1
ATOM 699 N N . VAL A 1 89 ? 9.756 -8.291 -10.560 1.00 81.6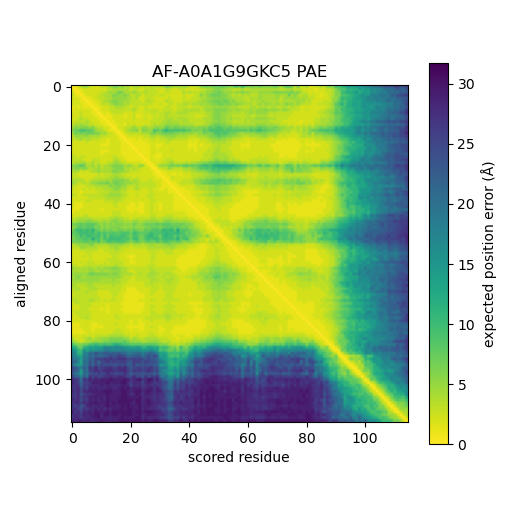9 89 VAL A N 1
ATOM 700 C CA . VAL A 1 89 ? 10.668 -9.202 -11.252 1.00 81.69 89 VAL A CA 1
ATOM 701 C C . VAL A 1 89 ? 11.423 -8.393 -12.303 1.00 81.69 89 VAL A C 1
ATOM 703 O O . VAL A 1 89 ? 10.914 -8.141 -13.395 1.00 81.69 89 VAL A O 1
ATOM 706 N N . ILE A 1 90 ? 12.633 -7.951 -11.969 1.00 73.00 90 ILE A N 1
ATOM 707 C CA . ILE A 1 90 ? 13.521 -7.300 -12.928 1.00 73.00 90 ILE A CA 1
ATOM 708 C C . ILE A 1 90 ? 14.079 -8.403 -13.826 1.00 73.00 90 ILE A C 1
ATOM 710 O O . ILE A 1 90 ? 14.963 -9.164 -13.433 1.00 73.00 90 ILE A O 1
ATOM 714 N N . THR A 1 91 ? 13.571 -8.511 -15.053 1.00 65.00 91 THR A N 1
ATOM 715 C CA . THR A 1 91 ? 14.199 -9.370 -16.059 1.00 65.00 91 THR A CA 1
ATOM 716 C C . THR A 1 91 ? 15.600 -8.828 -16.333 1.00 65.00 91 THR A C 1
ATOM 718 O O . THR A 1 91 ? 15.750 -7.703 -16.807 1.00 65.00 91 THR A O 1
ATOM 721 N N . GLN A 1 92 ? 16.630 -9.612 -16.012 1.00 61.72 92 GLN A N 1
ATOM 722 C CA . GLN A 1 92 ? 18.044 -9.209 -15.974 1.00 61.72 92 GLN A CA 1
ATOM 723 C C . GLN A 1 92 ? 18.663 -8.834 -17.340 1.00 61.72 92 GLN A C 1
ATOM 725 O O . GLN A 1 92 ? 19.880 -8.697 -17.441 1.00 61.72 92 GLN A O 1
ATOM 730 N N . TRP A 1 93 ? 17.868 -8.615 -18.390 1.00 64.31 93 TRP A N 1
ATOM 731 C CA . TRP A 1 93 ? 18.349 -8.258 -19.729 1.00 64.31 93 TRP A CA 1
ATOM 732 C C . TRP A 1 93 ? 19.259 -7.021 -19.730 1.00 64.31 93 TRP A C 1
ATOM 734 O O . TRP A 1 93 ? 20.304 -7.030 -20.377 1.00 64.31 93 TRP A O 1
ATOM 744 N N . ASN A 1 94 ? 18.954 -6.011 -18.908 1.00 54.97 94 ASN A N 1
ATOM 745 C CA . ASN A 1 94 ? 19.791 -4.810 -18.790 1.00 54.97 94 ASN A CA 1
ATOM 746 C C . ASN A 1 94 ? 21.164 -5.082 -18.142 1.00 54.97 94 ASN A C 1
ATOM 748 O O . ASN A 1 94 ? 22.125 -4.367 -18.418 1.00 54.97 94 ASN A O 1
ATOM 752 N N . ARG A 1 95 ? 21.285 -6.132 -17.315 1.00 58.97 95 ARG A N 1
ATOM 753 C CA . ARG A 1 95 ? 22.563 -6.543 -16.710 1.00 58.97 95 ARG A CA 1
ATOM 754 C C . ARG A 1 95 ? 23.420 -7.346 -17.681 1.00 58.97 95 ARG A C 1
ATOM 756 O O . ARG A 1 95 ? 24.630 -7.140 -17.702 1.00 58.97 95 ARG A O 1
ATOM 763 N N . ILE A 1 96 ? 22.801 -8.184 -18.515 1.00 62.47 96 ILE A N 1
ATOM 764 C CA . ILE A 1 96 ? 23.507 -8.984 -19.528 1.00 62.47 96 ILE A CA 1
ATOM 765 C C . ILE A 1 96 ? 24.220 -8.067 -20.525 1.00 62.47 96 ILE A C 1
ATOM 767 O O . ILE A 1 96 ? 25.408 -8.250 -20.767 1.00 62.47 96 ILE A O 1
ATOM 771 N N . ILE A 1 97 ? 23.551 -7.020 -21.026 1.00 60.62 97 ILE A N 1
ATOM 772 C CA . ILE A 1 97 ? 24.202 -6.062 -21.934 1.00 60.62 97 ILE A CA 1
ATOM 773 C C . ILE A 1 97 ? 25.380 -5.370 -21.228 1.00 60.62 97 ILE A C 1
ATOM 775 O O . ILE A 1 97 ? 26.478 -5.333 -21.774 1.00 60.62 97 ILE A O 1
ATOM 779 N N . SER A 1 98 ? 25.202 -4.909 -19.983 1.00 57.59 98 SER A N 1
ATOM 780 C CA . SER A 1 98 ? 26.262 -4.206 -19.239 1.00 57.59 98 SER A CA 1
ATOM 781 C C . SER A 1 98 ? 27.488 -5.064 -18.892 1.00 57.59 98 SER A C 1
ATOM 783 O O . SER A 1 98 ? 28.566 -4.517 -18.681 1.00 57.59 98 SER A O 1
ATOM 785 N N . GLN A 1 99 ? 27.342 -6.391 -18.832 1.00 58.53 99 GLN A N 1
ATOM 786 C CA . GLN A 1 99 ? 28.429 -7.321 -18.502 1.00 58.53 99 GLN A CA 1
ATOM 787 C C . GLN A 1 99 ? 29.222 -7.773 -19.734 1.00 58.53 99 GLN A C 1
ATOM 789 O O . GLN A 1 99 ? 30.356 -8.223 -19.592 1.00 58.53 99 GLN A O 1
ATOM 794 N N . ILE A 1 100 ? 28.669 -7.617 -20.940 1.00 60.06 100 ILE A N 1
ATOM 795 C CA . ILE A 1 100 ? 29.377 -7.915 -22.195 1.00 60.06 100 ILE A CA 1
ATOM 796 C C . ILE A 1 100 ? 30.207 -6.697 -22.651 1.00 60.06 100 ILE A C 1
ATOM 798 O O . ILE A 1 100 ? 31.250 -6.856 -23.287 1.00 60.06 100 ILE A O 1
ATOM 802 N N . THR A 1 101 ? 29.809 -5.477 -22.272 1.00 57.19 101 THR A N 1
ATOM 803 C CA . THR A 1 101 ? 30.472 -4.235 -22.708 1.00 57.19 101 THR A CA 1
ATOM 804 C C . THR A 1 101 ? 31.947 -4.082 -22.277 1.00 57.19 101 THR A C 1
ATOM 806 O O . THR A 1 101 ? 32.732 -3.616 -23.104 1.00 57.19 101 THR A O 1
ATOM 809 N N . PRO A 1 102 ? 32.420 -4.486 -21.074 1.00 55.09 102 PRO A N 1
ATOM 810 C CA . PRO A 1 102 ? 33.830 -4.285 -20.714 1.00 55.09 102 PRO A CA 1
ATOM 811 C C . PRO A 1 102 ? 34.784 -5.311 -21.350 1.00 55.09 102 PRO A C 1
ATOM 813 O O . PRO A 1 102 ? 35.985 -5.058 -21.434 1.00 55.09 102 PRO A O 1
ATOM 816 N N . GLY A 1 103 ? 34.278 -6.467 -21.799 1.00 53.91 103 GLY A N 1
ATOM 817 C CA . GLY A 1 103 ? 35.108 -7.549 -22.342 1.00 53.91 103 GLY A CA 1
ATOM 818 C C . GLY A 1 103 ? 35.639 -7.277 -23.751 1.00 53.91 103 GLY A C 1
ATOM 819 O O . GLY A 1 103 ? 36.730 -7.727 -24.084 1.00 53.91 103 GLY A O 1
ATOM 820 N N . LEU A 1 104 ? 34.903 -6.505 -24.559 1.00 55.25 104 LEU A N 1
ATOM 821 C CA . LEU A 1 104 ? 35.265 -6.230 -25.956 1.00 55.25 104 LEU A CA 1
ATOM 822 C C . LEU A 1 104 ? 36.108 -4.956 -26.128 1.00 55.25 104 LEU A C 1
ATOM 824 O O . LEU A 1 104 ? 36.887 -4.860 -27.076 1.00 55.25 104 LEU A O 1
ATOM 828 N N . LEU A 1 105 ? 35.993 -3.993 -25.207 1.00 54.12 105 LEU A N 1
ATOM 829 C CA . LEU A 1 105 ? 36.756 -2.738 -25.258 1.00 54.12 105 LEU A CA 1
ATOM 830 C C . LEU A 1 105 ? 38.192 -2.892 -24.723 1.00 54.12 105 LEU A C 1
ATOM 832 O O . LEU A 1 105 ? 39.100 -2.215 -25.194 1.00 54.12 105 LEU A O 1
ATOM 836 N N . ASN A 1 106 ? 38.433 -3.820 -23.791 1.00 53.53 106 ASN A N 1
ATOM 837 C CA . ASN A 1 106 ? 39.772 -4.042 -23.227 1.00 53.53 106 ASN A CA 1
ATOM 838 C C . ASN A 1 106 ? 40.668 -4.941 -24.099 1.00 53.53 106 ASN A C 1
ATOM 840 O O . ASN A 1 106 ? 41.896 -4.881 -23.997 1.00 53.53 106 ASN A O 1
ATOM 844 N N . SER A 1 107 ? 40.085 -5.767 -24.973 1.00 56.03 107 SER A N 1
ATOM 845 C CA . SER A 1 107 ? 40.841 -6.616 -25.902 1.00 56.03 107 SER A CA 1
ATOM 846 C C . SER A 1 107 ? 41.390 -5.852 -27.111 1.00 56.03 107 SER A C 1
ATOM 848 O O . SER A 1 107 ? 42.407 -6.255 -27.668 1.00 56.03 107 SER A O 1
ATOM 850 N N . THR A 1 108 ? 40.771 -4.736 -27.507 1.00 57.06 108 THR A N 1
ATOM 851 C CA . THR A 1 108 ? 41.227 -3.922 -28.648 1.00 57.06 108 THR A CA 1
ATOM 852 C C . THR A 1 108 ? 42.324 -2.929 -28.259 1.00 57.06 108 THR A C 1
ATOM 854 O O . THR A 1 108 ? 43.277 -2.753 -29.014 1.00 57.06 108 THR A O 1
ATOM 857 N N . ILE A 1 109 ? 42.274 -2.346 -27.056 1.00 58.97 109 ILE A N 1
ATOM 858 C CA . ILE A 1 109 ? 43.284 -1.373 -26.596 1.00 58.97 109 ILE A CA 1
ATOM 859 C C . ILE A 1 109 ? 44.641 -2.053 -26.320 1.00 58.97 109 ILE A C 1
ATOM 861 O O . ILE A 1 109 ? 45.686 -1.513 -26.676 1.00 58.97 109 ILE A O 1
ATOM 865 N N . ASN A 1 110 ? 44.649 -3.280 -25.786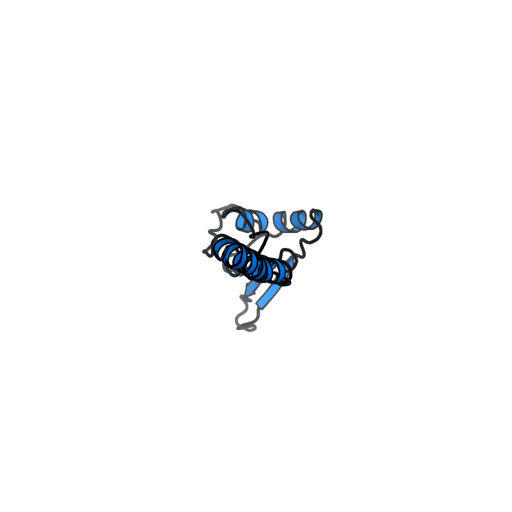 1.00 56.59 110 ASN A N 1
ATOM 866 C CA . ASN A 1 110 ? 45.891 -4.034 -25.557 1.00 56.59 110 ASN A CA 1
ATOM 867 C C . ASN A 1 110 ? 46.551 -4.562 -26.846 1.00 56.59 110 ASN A C 1
ATOM 869 O O . ASN A 1 110 ? 47.750 -4.836 -26.844 1.00 56.59 110 ASN A O 1
ATOM 873 N N . ALA A 1 111 ? 45.793 -4.708 -27.938 1.00 59.19 111 ALA A N 1
ATOM 874 C CA . ALA A 1 111 ? 46.325 -5.117 -29.240 1.00 59.19 111 ALA A CA 1
ATOM 875 C C . ALA A 1 111 ? 46.935 -3.938 -30.023 1.00 59.19 111 ALA A C 1
ATOM 877 O O . ALA A 1 111 ? 47.888 -4.134 -30.771 1.00 59.19 111 ALA A O 1
ATOM 878 N N . LEU A 1 112 ? 46.431 -2.716 -29.816 1.00 57.41 112 LEU A N 1
ATOM 879 C CA . LEU A 1 112 ? 46.956 -1.493 -30.437 1.00 57.41 112 LEU A CA 1
ATOM 880 C C . LEU A 1 112 ? 48.172 -0.909 -29.700 1.00 57.41 112 LEU A C 1
ATOM 882 O O . LEU A 1 112 ? 48.968 -0.217 -30.314 1.00 57.41 112 LEU A O 1
ATOM 886 N N . ALA A 1 113 ? 48.349 -1.214 -28.410 1.00 56.69 113 ALA A N 1
ATOM 887 C CA . ALA A 1 113 ? 49.519 -0.801 -27.624 1.00 56.69 113 ALA A CA 1
ATOM 888 C C . ALA A 1 113 ? 50.760 -1.705 -27.812 1.00 56.69 113 ALA A C 1
ATOM 890 O O . ALA A 1 113 ? 51.763 -1.526 -27.124 1.00 56.69 113 ALA A O 1
ATOM 891 N N . ARG A 1 114 ? 50.683 -2.714 -28.695 1.00 53.38 114 ARG A N 1
ATOM 892 C CA . ARG A 1 114 ? 51.776 -3.656 -29.010 1.00 53.38 114 ARG A CA 1
ATOM 893 C C . ARG A 1 114 ? 52.374 -3.465 -30.412 1.00 53.38 114 ARG A C 1
ATOM 895 O O . ARG A 1 114 ? 53.072 -4.360 -30.885 1.00 53.38 114 ARG A O 1
ATOM 902 N N . PHE A 1 115 ? 52.131 -2.313 -31.035 1.00 51.78 115 PHE A N 1
ATOM 903 C CA . PHE A 1 115 ? 52.823 -1.846 -32.236 1.00 51.78 115 PHE A CA 1
ATOM 904 C C . PHE A 1 115 ? 53.428 -0.469 -31.984 1.00 51.78 115 PHE A C 1
ATOM 906 O O . PHE A 1 115 ? 52.745 0.350 -31.329 1.00 51.78 115 PHE A O 1
#

Nearest PDB structures (folds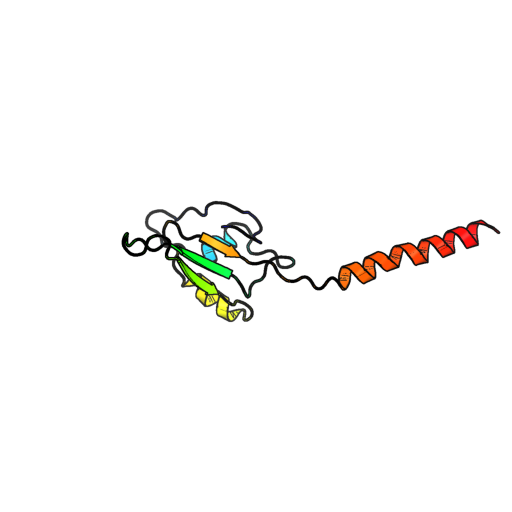eek):
  2w8i-assembly1_D  TM=9.031E-01  e=2.137E-06  Escherichia coli
  2w8h-assembly1_C  TM=9.035E-01  e=3.804E-06  Escherichia coli
  2j58-assembly1_F  TM=7.301E-01  e=1.056E-06  Escherichia coli

pLDDT: mean 85.39, std 15.15, range [51.78, 97.94]

Organism: NCBI:txid571298

InterPro domains:
  IPR054765 SLBB domain [PF22461] (2-85)

Radius of gyration: 22.09 Å; Cα contacts (8 Å, |Δi|>4): 160; chains: 1; bounding box: 65×30×52 Å

Solvent-accessible surface area (backbone atoms only — not comparable to full-atom values): 6741 Å² total; per-residue (Å²): 60,41,68,37,42,70,60,71,45,86,75,80,77,54,84,100,50,89,41,26,48,40,56,60,44,54,73,51,81,25,63,40,83,79,49,22,24,57,59,43,30,31,43,36,36,67,56,86,49,80,91,41,72,88,40,67,51,72,50,74,44,56,40,80,47,73,75,44,50,60,51,30,63,66,38,71,63,58,91,83,52,40,40,38,27,39,71,35,87,71,74,60,63,73,54,56,57,63,67,52,55,63,65,63,59,58,59,52,55,62,61,61,72,73,111

Foldseek 3Di:
DDEQAQDDDDDDADPPDWDFLLNRQPVRPHGDPQWWQLQFKWWWDDDPDPVRVPDIDIDGQGCPDVVSVVVRRVHTDDPPIDIYTYTDPDPCPVVVVVVVVVVVVVVVVVVVVVD

Mean predicted aligned error: 9.7 Å